Protein AF-A0A173R1U0-F1 (afdb_monomer_lite)

Structure (mmCIF, N/CA/C/O backbone):
data_AF-A0A173R1U0-F1
#
_entry.id   AF-A0A173R1U0-F1
#
loop_
_atom_site.group_PDB
_atom_site.id
_atom_site.type_symbol
_atom_site.label_atom_id
_atom_site.label_alt_id
_atom_site.label_comp_id
_atom_site.label_asym_id
_atom_site.label_entity_id
_atom_site.label_seq_id
_atom_site.pdbx_PDB_ins_code
_ato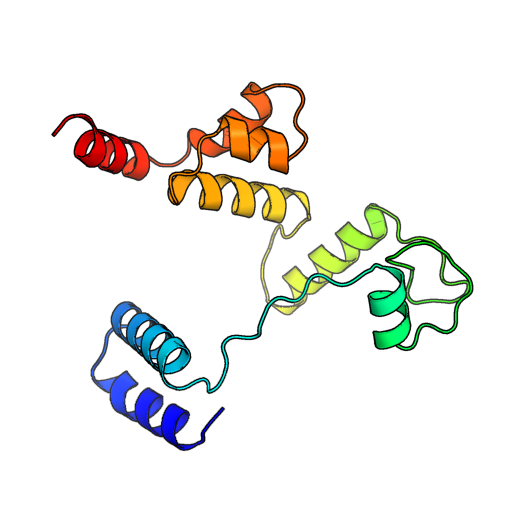m_site.Cartn_x
_atom_site.Cartn_y
_atom_site.Cartn_z
_atom_site.occupancy
_atom_site.B_iso_or_equiv
_atom_site.auth_seq_id
_atom_site.auth_comp_id
_atom_site.auth_asym_id
_atom_site.auth_atom_id
_atom_site.pdbx_PDB_model_num
ATOM 1 N N . MET A 1 1 ? 6.249 -24.683 8.677 1.00 58.09 1 MET A N 1
ATOM 2 C CA . MET A 1 1 ? 5.221 -24.486 9.720 1.00 58.09 1 MET A CA 1
ATOM 3 C C . MET A 1 1 ? 5.098 -25.834 10.394 1.00 58.09 1 MET A C 1
ATOM 5 O O . MET A 1 1 ? 4.820 -26.781 9.674 1.00 58.09 1 MET A O 1
ATOM 9 N N . ASP A 1 2 ? 5.451 -25.947 11.675 1.00 75.12 2 ASP A N 1
ATOM 10 C CA . ASP A 1 2 ? 5.502 -27.242 12.371 1.00 75.12 2 ASP A CA 1
ATOM 11 C C . ASP A 1 2 ? 4.211 -28.044 12.151 1.00 75.12 2 ASP A C 1
ATOM 13 O O . ASP A 1 2 ? 3.124 -27.517 12.382 1.00 75.12 2 ASP A O 1
ATOM 17 N N . GLU A 1 3 ? 4.305 -29.314 11.738 1.00 77.44 3 GLU A N 1
ATOM 18 C CA . GLU A 1 3 ? 3.142 -30.203 11.526 1.00 77.44 3 GLU A CA 1
ATOM 19 C C . GLU A 1 3 ? 2.225 -30.258 12.760 1.00 77.44 3 GLU A C 1
ATOM 21 O O . GLU A 1 3 ? 1.000 -30.326 12.650 1.00 77.44 3 GLU A O 1
ATOM 26 N N . LYS A 1 4 ? 2.816 -30.106 13.950 1.00 80.69 4 LYS A N 1
ATOM 27 C CA . LYS A 1 4 ? 2.103 -30.019 15.229 1.00 80.69 4 LYS A CA 1
ATOM 28 C C . LYS A 1 4 ? 1.166 -28.810 15.317 1.00 80.69 4 LYS A C 1
ATOM 30 O O . LYS A 1 4 ? 0.080 -28.931 15.872 1.00 80.69 4 LYS A O 1
ATOM 35 N N . LEU A 1 5 ? 1.544 -27.658 14.755 1.00 82.31 5 LEU A N 1
ATOM 36 C CA . LEU A 1 5 ? 0.692 -26.460 14.741 1.00 82.31 5 LEU A CA 1
ATOM 37 C C . LEU A 1 5 ? -0.537 -26.653 13.859 1.00 82.31 5 LEU A C 1
ATOM 39 O O . LEU A 1 5 ? -1.624 -26.211 14.218 1.00 82.31 5 LEU A O 1
ATOM 43 N N . VAL A 1 6 ? -0.369 -27.318 12.716 1.00 83.06 6 VAL A N 1
ATOM 44 C CA . VAL A 1 6 ? -1.478 -27.607 11.801 1.00 83.06 6 VAL A CA 1
ATOM 45 C C . VAL A 1 6 ? -2.472 -28.560 12.464 1.00 83.06 6 VAL A C 1
ATOM 47 O O . VAL A 1 6 ? -3.673 -28.315 12.396 1.00 83.06 6 VAL A O 1
ATOM 50 N N . CYS A 1 7 ? -1.981 -29.580 13.174 1.00 87.88 7 CYS A N 1
ATOM 51 C CA . CYS A 1 7 ? -2.829 -30.518 13.913 1.00 87.88 7 CYS A CA 1
ATOM 52 C C . CYS A 1 7 ? -3.652 -29.808 15.002 1.00 87.88 7 CYS A C 1
ATOM 54 O O . CYS A 1 7 ? -4.874 -29.919 15.010 1.00 87.88 7 CYS A O 1
ATOM 56 N N . ILE A 1 8 ? -3.012 -28.970 15.829 1.00 86.88 8 ILE A N 1
ATOM 57 C CA . ILE A 1 8 ? -3.696 -28.181 16.871 1.00 86.88 8 ILE A CA 1
ATOM 58 C C . ILE A 1 8 ? -4.759 -27.257 16.263 1.00 86.88 8 ILE A C 1
ATOM 60 O O . ILE A 1 8 ? -5.865 -27.151 16.784 1.00 86.88 8 ILE A O 1
ATOM 64 N N . LEU A 1 9 ? -4.443 -26.564 15.166 1.00 88.75 9 LEU A N 1
ATOM 65 C CA . LEU A 1 9 ? -5.391 -25.642 14.539 1.00 88.75 9 LEU A CA 1
ATOM 66 C C . LEU A 1 9 ? -6.599 -26.363 13.939 1.00 88.75 9 LEU A C 1
ATOM 68 O O . LEU A 1 9 ? -7.704 -25.834 14.020 1.00 88.75 9 LEU A O 1
ATOM 72 N N . ASN A 1 10 ? -6.397 -27.547 13.362 1.00 89.81 10 ASN A N 1
ATOM 73 C CA . ASN A 1 10 ? -7.486 -28.354 12.824 1.00 89.81 10 ASN A CA 1
ATOM 74 C C . ASN A 1 10 ? -8.361 -28.929 13.942 1.00 89.81 10 ASN A C 1
ATOM 76 O O . ASN A 1 10 ? -9.577 -28.828 13.854 1.00 89.81 10 ASN A O 1
ATOM 80 N N . GLU A 1 11 ? -7.764 -29.445 15.020 1.00 93.19 11 GLU A N 1
ATOM 81 C CA . GLU A 1 11 ? -8.516 -29.947 16.178 1.00 93.19 11 GLU A CA 1
ATOM 82 C C . GLU A 1 11 ? -9.333 -28.843 16.859 1.00 93.19 11 GLU A C 1
ATOM 84 O O . GLU A 1 11 ? -10.459 -29.074 17.283 1.00 93.19 11 GLU A O 1
ATOM 89 N N . MET A 1 12 ? -8.797 -27.622 16.955 1.00 93.44 12 MET A N 1
ATOM 90 C CA . MET A 1 12 ? -9.497 -26.506 17.601 1.00 93.44 12 MET A CA 1
ATOM 91 C C . MET A 1 12 ? -10.573 -25.858 16.717 1.00 93.44 12 MET A C 1
ATOM 93 O O . MET A 1 12 ? -11.418 -25.126 17.240 1.00 93.44 12 MET A O 1
ATOM 97 N N . ALA A 1 13 ? -10.570 -26.112 15.404 1.00 91.06 13 ALA A N 1
ATOM 98 C CA . ALA A 1 13 ? -11.513 -25.504 14.464 1.00 91.06 13 ALA A CA 1
ATOM 99 C C . ALA A 1 13 ? -12.974 -25.886 14.753 1.00 91.06 13 ALA A C 1
ATOM 101 O O . ALA A 1 13 ? -13.865 -25.064 14.541 1.00 91.06 13 ALA A O 1
ATOM 102 N N . ASP A 1 14 ? -13.204 -27.079 15.304 1.00 92.12 14 ASP A N 1
ATOM 103 C CA . ASP A 1 14 ? -14.541 -27.570 15.654 1.00 92.12 14 ASP A CA 1
ATOM 104 C C . ASP A 1 14 ? -15.103 -26.931 16.938 1.00 92.12 14 ASP A C 1
ATOM 106 O O . ASP A 1 14 ? -16.309 -26.973 17.184 1.00 92.12 14 ASP A O 1
ATOM 110 N N . PHE A 1 15 ? -14.250 -26.303 17.757 1.00 93.44 15 PHE A N 1
ATOM 111 C CA . PHE A 1 15 ? -14.621 -25.775 19.077 1.00 93.44 15 PHE A CA 1
ATOM 112 C C . PHE A 1 15 ? -14.594 -24.247 19.166 1.00 93.44 15 PHE A C 1
ATOM 114 O O . PHE A 1 15 ? -15.102 -23.674 20.133 1.00 93.44 15 PHE A O 1
ATOM 121 N N . LEU A 1 16 ? -13.985 -23.567 18.192 1.00 93.44 16 LEU A N 1
ATOM 122 C CA . LEU A 1 16 ? -13.717 -22.133 18.254 1.00 93.44 16 LEU A CA 1
ATOM 123 C C . LEU A 1 16 ? -14.392 -21.372 17.112 1.00 93.44 16 LEU A C 1
ATOM 125 O O . LEU A 1 16 ? -14.370 -21.769 15.951 1.00 93.44 16 LEU A O 1
ATOM 129 N N . SER A 1 17 ? -14.921 -20.188 17.426 1.00 93.62 17 SER A N 1
ATOM 130 C CA . SER A 1 17 ? -15.379 -19.251 16.396 1.00 93.62 17 SER A CA 1
ATOM 131 C C . SER A 1 17 ? -14.219 -18.774 15.514 1.00 93.62 17 SER A C 1
ATOM 133 O O . SER A 1 17 ? -13.064 -18.751 15.938 1.00 93.62 17 SER A O 1
ATOM 135 N N . ILE A 1 18 ? -14.523 -18.262 14.316 1.00 86.56 18 ILE A N 1
ATOM 136 C CA . ILE A 1 18 ? -13.520 -17.701 13.387 1.00 86.56 18 ILE A CA 1
ATOM 137 C C . ILE A 1 18 ? -12.641 -16.636 14.069 1.00 86.56 18 ILE A C 1
ATOM 139 O O . ILE A 1 18 ? -11.432 -16.576 13.843 1.00 86.56 18 ILE A O 1
ATOM 143 N N . ALA A 1 19 ? -13.229 -15.800 14.931 1.00 86.81 19 ALA A N 1
ATOM 144 C CA . ALA A 1 19 ? -12.490 -14.780 15.672 1.00 86.81 19 ALA A CA 1
ATOM 145 C C . ALA A 1 19 ? -11.521 -15.395 16.696 1.00 86.81 19 ALA A C 1
ATOM 147 O O . ALA A 1 19 ? -10.373 -14.956 16.793 1.00 86.81 19 ALA A O 1
ATOM 148 N N . GLN A 1 20 ? -11.960 -16.425 17.424 1.00 89.81 20 GLN A N 1
ATOM 149 C CA . GLN A 1 20 ? -11.126 -17.152 18.383 1.00 89.81 20 GLN A CA 1
ATOM 150 C C . GLN A 1 20 ? -10.027 -17.951 17.679 1.00 89.81 20 GLN A C 1
ATOM 152 O O . GLN A 1 20 ? -8.876 -17.869 18.097 1.00 89.81 20 GLN A O 1
ATOM 157 N N . MET A 1 21 ? -10.337 -18.621 16.565 1.00 94.00 21 MET A N 1
ATOM 158 C CA . MET A 1 21 ? -9.351 -19.323 15.740 1.00 94.00 21 MET A CA 1
ATOM 159 C C . MET A 1 21 ? -8.272 -18.383 15.216 1.00 94.00 21 MET A C 1
ATOM 161 O O . MET A 1 21 ? -7.083 -18.680 15.314 1.00 94.00 21 MET A O 1
ATOM 165 N N . LYS A 1 22 ? -8.661 -17.201 14.732 1.00 86.31 22 LYS A N 1
ATOM 166 C CA . LYS A 1 22 ? -7.706 -16.180 14.292 1.00 86.31 22 LYS A CA 1
ATOM 167 C C . LYS A 1 22 ? -6.815 -15.704 15.440 1.00 86.31 22 LYS A C 1
ATOM 169 O O . LYS A 1 22 ? -5.624 -15.475 15.235 1.00 86.31 22 LYS A O 1
ATOM 174 N N . LYS A 1 23 ? -7.375 -15.570 16.649 1.00 89.50 23 LYS A N 1
ATOM 175 C CA . LYS A 1 23 ? -6.596 -15.184 17.828 1.00 89.50 23 LYS A CA 1
ATOM 176 C C . LYS A 1 23 ? -5.640 -16.290 18.269 1.00 89.50 23 LYS A C 1
ATOM 178 O O . LYS A 1 23 ? -4.497 -15.988 18.595 1.00 89.50 23 LYS A O 1
ATOM 183 N N . LEU A 1 24 ? -6.075 -17.548 18.232 1.00 91.31 24 LEU A N 1
ATOM 184 C CA . LEU A 1 24 ? -5.236 -18.710 18.517 1.00 91.31 24 LEU A CA 1
ATOM 185 C C . LEU A 1 24 ? -4.061 -18.788 17.534 1.00 91.31 24 LEU A C 1
ATOM 187 O O . LEU A 1 24 ? -2.918 -18.884 17.967 1.00 91.31 24 LEU A O 1
ATOM 191 N N . GLN A 1 25 ? -4.320 -18.649 16.231 1.00 86.88 25 GLN A N 1
ATOM 192 C CA . GLN A 1 25 ? -3.276 -18.595 15.201 1.00 86.88 25 GLN A CA 1
ATOM 193 C C . GLN A 1 25 ? -2.252 -17.485 15.469 1.00 86.88 25 GLN A C 1
ATOM 195 O O . GLN A 1 25 ? -1.049 -17.728 15.407 1.00 86.88 25 GLN A O 1
ATOM 200 N N . GLU A 1 26 ? -2.713 -16.276 15.804 1.00 84.88 26 GLU A N 1
ATOM 201 C CA . GLU A 1 26 ? -1.843 -15.142 16.144 1.00 84.88 26 GLU A CA 1
ATOM 202 C C . GLU A 1 26 ? -0.946 -15.451 17.355 1.00 84.88 26 GLU A C 1
ATOM 204 O O . GLU A 1 26 ? 0.254 -15.174 17.330 1.00 84.88 26 GLU A O 1
ATOM 209 N N . VAL A 1 27 ? -1.519 -16.040 18.411 1.00 86.50 27 VAL A N 1
ATOM 210 C CA . VAL A 1 27 ? -0.801 -16.385 19.647 1.00 86.50 27 VAL A CA 1
ATOM 211 C C . VAL A 1 27 ? 0.218 -17.494 19.406 1.00 86.50 27 VAL A C 1
ATOM 213 O O . VAL A 1 27 ? 1.356 -17.369 19.860 1.00 86.50 27 VAL A O 1
ATOM 216 N N . LEU A 1 28 ? -0.157 -18.547 18.679 1.00 86.88 28 LEU A N 1
ATOM 217 C CA . LEU A 1 28 ? 0.743 -19.647 18.340 1.00 86.88 28 LEU A CA 1
ATOM 218 C C . LEU A 1 28 ? 1.918 -19.144 17.495 1.00 86.88 28 LEU A C 1
ATOM 220 O O . LEU A 1 28 ? 3.066 -19.391 17.847 1.00 86.88 28 LEU A O 1
ATOM 224 N N . LEU A 1 29 ? 1.655 -18.350 16.452 1.00 78.31 29 LEU A N 1
ATOM 225 C CA . LEU A 1 29 ? 2.708 -17.759 15.620 1.00 78.31 29 LEU A CA 1
ATOM 226 C C . LEU A 1 29 ? 3.675 -16.893 16.428 1.00 78.31 29 LEU A C 1
ATOM 228 O O . LEU A 1 29 ? 4.879 -16.979 16.210 1.00 78.31 29 LEU A O 1
ATOM 232 N N . LYS A 1 30 ? 3.168 -16.077 17.360 1.00 77.25 30 LYS A N 1
ATOM 233 C CA . LYS A 1 30 ? 3.992 -15.181 18.181 1.00 77.25 30 LYS A CA 1
ATOM 234 C C . LYS A 1 30 ? 4.917 -15.924 19.150 1.00 77.25 30 LYS A C 1
ATOM 236 O O . LYS A 1 30 ? 6.012 -15.439 19.400 1.00 77.25 30 LYS A O 1
ATOM 241 N N . ASN A 1 31 ? 4.459 -17.032 19.733 1.00 79.50 31 ASN A N 1
ATOM 242 C CA . ASN A 1 31 ? 5.193 -17.725 20.798 1.00 79.50 31 ASN A CA 1
ATOM 243 C C . ASN A 1 31 ? 6.008 -18.924 20.302 1.00 79.50 31 ASN A C 1
ATOM 245 O O . ASN A 1 31 ? 6.946 -19.325 20.979 1.00 79.50 31 ASN A O 1
ATOM 249 N N . LEU A 1 32 ? 5.633 -19.510 19.161 1.00 76.44 32 LEU A N 1
ATOM 250 C CA . LEU A 1 32 ? 6.228 -20.748 18.652 1.00 76.44 32 LEU A CA 1
ATOM 251 C C . LEU A 1 32 ? 6.990 -20.561 17.336 1.00 76.44 32 LEU A C 1
ATOM 253 O O . LEU A 1 32 ? 7.707 -21.470 16.934 1.00 76.44 32 LEU A O 1
ATOM 257 N N . SER A 1 33 ? 6.883 -19.408 16.661 1.00 70.06 33 SER A N 1
ATOM 258 C CA . SER A 1 33 ? 7.848 -19.096 15.597 1.00 70.06 33 SER A CA 1
ATOM 259 C C . SER A 1 33 ? 9.166 -18.732 16.263 1.00 70.06 33 SER A C 1
ATOM 261 O O . SER A 1 33 ? 9.242 -17.714 16.948 1.00 70.06 33 SER A O 1
ATOM 263 N N . SER A 1 34 ? 10.180 -19.573 16.069 1.00 60.50 34 SER A N 1
ATOM 264 C CA . SER A 1 34 ? 11.459 -19.511 16.781 1.00 60.50 34 SER A CA 1
ATOM 265 C C . SER A 1 34 ? 12.201 -18.183 16.646 1.00 60.50 34 SER A C 1
ATOM 267 O O . SER A 1 34 ? 12.991 -17.861 17.513 1.00 60.50 34 SER A O 1
ATOM 269 N N . GLU A 1 35 ? 11.905 -17.371 15.639 1.00 59.38 35 GLU A N 1
ATOM 270 C CA . GLU A 1 35 ? 12.370 -15.995 15.519 1.00 59.38 35 GLU A CA 1
ATOM 271 C C . GLU A 1 35 ? 11.272 -15.224 14.786 1.00 59.38 35 GLU A C 1
ATOM 273 O O . GLU A 1 35 ? 10.889 -15.568 13.664 1.00 59.38 35 GLU A O 1
ATOM 278 N N . ALA A 1 36 ? 10.732 -14.166 15.396 1.00 58.34 36 ALA A N 1
ATOM 279 C CA . ALA A 1 36 ? 10.095 -13.143 14.577 1.00 58.34 36 ALA A CA 1
ATOM 280 C C . ALA A 1 36 ? 11.185 -12.630 13.621 1.00 58.34 36 ALA A C 1
ATOM 282 O O . ALA A 1 36 ? 12.270 -12.322 14.116 1.00 58.34 36 ALA A O 1
ATOM 283 N N . PRO A 1 37 ? 10.944 -12.543 12.298 1.00 61.16 37 PRO A N 1
ATOM 284 C CA . PRO A 1 37 ? 11.978 -12.107 11.370 1.00 61.16 37 PRO A CA 1
ATOM 285 C C . PRO A 1 37 ? 12.522 -10.764 11.851 1.00 61.16 37 PRO A C 1
ATOM 287 O O . PRO A 1 37 ? 11.774 -9.778 11.920 1.00 61.16 37 PRO A O 1
ATOM 290 N N . GLN A 1 38 ? 13.798 -10.744 12.248 1.00 61.75 38 GLN A N 1
ATOM 291 C CA . GLN A 1 38 ? 14.460 -9.507 12.622 1.00 61.75 38 GLN A CA 1
ATOM 292 C C . GLN A 1 38 ? 14.462 -8.626 11.379 1.00 61.75 38 GLN A C 1
ATOM 294 O O . GLN A 1 38 ? 14.969 -8.989 10.320 1.00 61.75 38 GLN A O 1
ATOM 299 N N . ARG A 1 39 ? 13.783 -7.482 11.478 1.00 66.94 39 ARG A N 1
ATOM 300 C CA . ARG A 1 39 ? 13.765 -6.507 10.394 1.00 66.94 39 ARG A CA 1
ATOM 301 C C . ARG A 1 39 ? 15.099 -5.794 10.410 1.00 66.94 39 ARG A C 1
ATOM 303 O O . ARG A 1 39 ? 15.280 -4.850 11.173 1.00 66.94 39 ARG A O 1
ATOM 310 N N . GLU A 1 40 ? 16.009 -6.252 9.573 1.00 75.38 40 GLU A N 1
ATOM 311 C CA . GLU A 1 40 ? 17.260 -5.554 9.344 1.00 75.38 40 GLU A CA 1
ATOM 312 C C . GLU A 1 40 ? 17.060 -4.460 8.298 1.00 75.38 40 GLU A C 1
ATOM 314 O O . GLU A 1 40 ? 16.399 -4.643 7.270 1.00 75.38 40 GLU A O 1
ATOM 319 N N . GLN A 1 41 ? 17.618 -3.287 8.579 1.00 80.12 41 GLN A N 1
ATOM 320 C CA . GLN A 1 41 ? 17.705 -2.225 7.591 1.00 80.12 41 GLN A CA 1
ATOM 321 C C . GLN A 1 41 ? 18.739 -2.652 6.546 1.00 80.12 41 GLN A C 1
ATOM 323 O O . GLN A 1 41 ? 19.902 -2.854 6.880 1.00 80.12 41 GLN A O 1
ATOM 328 N N . THR A 1 42 ? 18.328 -2.767 5.285 1.00 81.50 42 THR A N 1
ATOM 329 C CA . THR A 1 42 ? 19.233 -3.111 4.181 1.00 81.50 42 THR A CA 1
ATOM 330 C C . THR A 1 42 ? 19.323 -1.972 3.172 1.00 81.50 42 THR A C 1
ATOM 332 O O . THR A 1 42 ? 18.397 -1.159 3.059 1.00 81.50 42 THR A O 1
ATOM 335 N N . SER A 1 43 ? 20.445 -1.885 2.458 1.00 85.94 43 SER A N 1
ATOM 336 C CA . SER A 1 43 ? 20.623 -0.903 1.390 1.00 85.94 43 SER A CA 1
ATOM 337 C C . SER A 1 43 ? 19.943 -1.378 0.101 1.00 85.94 43 SER A C 1
ATOM 339 O O . SER A 1 43 ? 19.694 -2.570 -0.102 1.00 85.94 43 SER A O 1
ATOM 341 N N . ASN A 1 44 ? 19.666 -0.441 -0.807 1.00 83.75 44 ASN A N 1
ATOM 342 C CA . ASN A 1 44 ? 19.136 -0.788 -2.126 1.00 83.75 44 ASN A CA 1
ATOM 343 C C . ASN A 1 44 ? 20.114 -1.675 -2.912 1.00 83.75 44 ASN A C 1
ATOM 345 O O . ASN A 1 44 ? 19.672 -2.587 -3.596 1.00 83.75 44 ASN A O 1
ATOM 349 N N . GLU A 1 45 ? 21.423 -1.456 -2.782 1.00 80.75 45 GLU A N 1
ATOM 350 C CA . GLU A 1 45 ? 22.455 -2.271 -3.439 1.00 80.75 45 GLU A CA 1
ATOM 351 C C . GLU A 1 45 ? 22.387 -3.727 -2.975 1.00 80.75 45 GLU A C 1
ATOM 353 O O . GLU A 1 45 ? 22.349 -4.649 -3.788 1.00 80.75 45 GLU A O 1
ATOM 358 N N . THR A 1 46 ? 22.275 -3.940 -1.662 1.00 81.69 46 THR A N 1
ATOM 359 C CA . THR A 1 46 ? 22.114 -5.279 -1.096 1.00 81.69 46 THR A CA 1
ATOM 360 C C . THR A 1 46 ? 20.823 -5.934 -1.590 1.00 81.69 46 THR A C 1
ATOM 362 O O . THR A 1 46 ? 20.849 -7.092 -2.000 1.00 81.69 46 THR A O 1
ATOM 365 N N . TYR A 1 47 ? 19.706 -5.197 -1.636 1.00 80.94 47 TYR A N 1
ATOM 366 C CA . TYR A 1 47 ? 18.443 -5.711 -2.177 1.00 80.94 47 TYR A CA 1
ATOM 367 C C . TYR A 1 47 ? 18.554 -6.151 -3.646 1.00 80.94 47 TYR A C 1
ATOM 369 O O . TYR A 1 47 ? 17.985 -7.177 -4.028 1.00 80.94 47 TYR A O 1
ATOM 377 N N . LEU A 1 48 ? 19.279 -5.398 -4.476 1.00 78.06 48 LEU A N 1
ATOM 378 C CA . LEU A 1 48 ? 19.482 -5.731 -5.889 1.00 78.06 48 LEU A CA 1
ATOM 379 C C . LEU A 1 48 ? 20.300 -7.017 -6.056 1.00 78.06 48 LEU A C 1
ATOM 381 O O . LEU A 1 48 ? 19.926 -7.875 -6.858 1.00 78.06 48 LEU A O 1
ATOM 385 N N . ASN A 1 49 ? 21.341 -7.187 -5.240 1.00 75.75 49 ASN A N 1
ATOM 386 C CA . ASN A 1 49 ? 22.205 -8.367 -5.271 1.00 75.75 49 ASN A CA 1
ATOM 387 C C . ASN A 1 49 ? 21.480 -9.642 -4.810 1.00 75.75 49 ASN A C 1
ATOM 389 O O . ASN A 1 49 ? 21.701 -10.712 -5.371 1.00 75.75 49 ASN A O 1
ATOM 393 N N . ILE A 1 50 ? 20.575 -9.532 -3.829 1.00 72.69 50 ILE A N 1
ATOM 394 C CA . ILE A 1 50 ? 19.779 -10.670 -3.334 1.00 72.69 50 ILE A CA 1
ATOM 395 C C . ILE A 1 50 ? 18.858 -11.233 -4.424 1.00 72.69 50 ILE A C 1
ATOM 397 O O . ILE A 1 50 ? 18.626 -12.437 -4.474 1.00 72.69 50 ILE A O 1
ATOM 401 N N . ASN A 1 51 ? 18.331 -10.379 -5.303 1.00 68.75 51 ASN A N 1
ATOM 402 C CA . ASN A 1 51 ? 17.346 -10.785 -6.307 1.00 68.75 51 ASN A CA 1
ATOM 403 C C . ASN A 1 51 ? 17.965 -11.252 -7.635 1.00 68.75 51 ASN A C 1
ATOM 405 O O . ASN A 1 51 ? 17.234 -11.375 -8.616 1.00 68.75 51 ASN A O 1
ATOM 409 N N . SER A 1 52 ? 19.283 -11.491 -7.682 1.00 69.94 52 SER A N 1
ATOM 410 C CA . SER A 1 52 ? 19.992 -11.956 -8.885 1.00 69.94 52 SER A CA 1
ATOM 411 C C . SER A 1 52 ? 19.622 -11.141 -10.130 1.00 69.94 52 SER A C 1
ATOM 413 O O . SER A 1 52 ? 19.294 -11.695 -11.181 1.00 69.94 52 SER A O 1
ATOM 415 N N . ARG A 1 53 ? 19.595 -9.809 -10.009 1.00 75.69 53 ARG A N 1
ATOM 416 C CA . ARG A 1 53 ? 19.397 -8.941 -11.172 1.00 75.69 53 ARG A CA 1
ATOM 417 C C . ARG A 1 53 ? 20.652 -8.966 -12.041 1.00 75.69 53 ARG A C 1
ATOM 419 O O . ARG A 1 53 ? 21.759 -8.865 -11.527 1.00 75.69 53 ARG A O 1
ATOM 426 N N . HIS A 1 54 ? 20.450 -9.123 -13.347 1.00 78.19 54 HIS A N 1
ATOM 427 C CA . HIS A 1 54 ? 21.513 -9.212 -14.358 1.00 78.19 54 HIS A CA 1
ATOM 428 C C . HIS A 1 54 ? 21.483 -8.021 -15.328 1.00 78.19 54 HIS A C 1
ATOM 430 O O . HIS A 1 54 ? 22.073 -8.078 -16.402 1.00 78.19 54 HIS A O 1
ATOM 436 N N . ASP A 1 55 ? 20.725 -6.983 -14.988 1.00 86.00 55 ASP A N 1
ATOM 437 C CA . ASP A 1 55 ? 20.591 -5.770 -15.780 1.00 86.00 55 ASP A CA 1
ATOM 438 C C . ASP A 1 55 ? 21.412 -4.623 -15.172 1.00 86.00 55 ASP A C 1
ATOM 440 O O . ASP A 1 55 ? 21.654 -4.598 -13.965 1.00 86.00 55 ASP A O 1
ATOM 444 N N . ASP A 1 56 ? 21.785 -3.648 -16.002 1.00 85.94 56 ASP A N 1
ATOM 445 C CA . ASP A 1 56 ? 22.617 -2.506 -15.597 1.00 85.94 56 ASP A CA 1
ATOM 446 C C . ASP A 1 56 ? 21.788 -1.281 -15.142 1.00 85.94 56 ASP A C 1
ATOM 448 O O . ASP A 1 56 ? 22.301 -0.162 -15.042 1.00 85.94 56 ASP A O 1
ATOM 452 N N . ASN A 1 57 ? 20.479 -1.435 -14.894 1.00 88.12 57 ASN A N 1
ATOM 453 C CA . ASN A 1 57 ? 19.599 -0.307 -14.591 1.00 88.12 57 ASN A CA 1
ATOM 454 C C . ASN A 1 57 ? 19.633 0.070 -13.094 1.00 88.12 57 ASN A C 1
ATOM 456 O O . ASN A 1 57 ? 19.232 -0.734 -12.244 1.00 88.12 57 ASN A O 1
ATOM 460 N N . PRO A 1 58 ? 19.956 1.331 -12.734 1.00 87.62 58 PRO A N 1
ATOM 461 C CA . PRO A 1 58 ? 20.048 1.760 -11.334 1.00 87.62 58 PRO A CA 1
ATOM 462 C C . PRO A 1 58 ? 18.691 1.869 -10.613 1.00 87.62 58 PRO A C 1
ATOM 464 O O . PRO A 1 58 ? 18.634 2.156 -9.416 1.00 87.62 58 PRO A O 1
ATOM 467 N N . ALA A 1 59 ? 17.560 1.726 -11.311 1.00 90.50 59 ALA A N 1
ATOM 468 C CA . ALA A 1 59 ? 16.246 1.739 -10.676 1.00 90.50 59 ALA A CA 1
ATOM 469 C C . ALA A 1 59 ? 16.074 0.536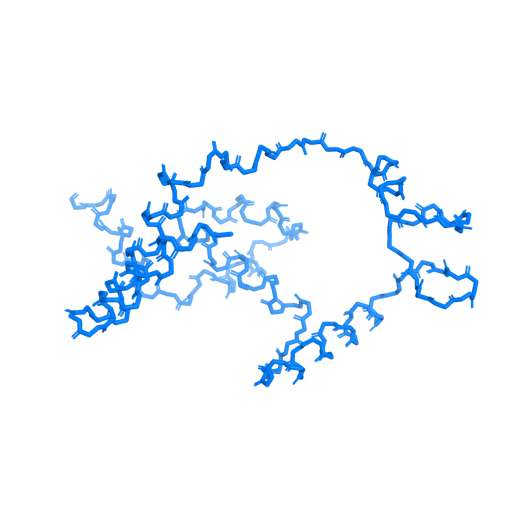 -9.736 1.00 90.50 59 ALA A C 1
ATOM 471 O O . ALA A 1 59 ? 16.343 -0.585 -10.138 1.00 90.50 59 ALA A O 1
ATOM 472 N N . LEU A 1 60 ? 15.529 0.735 -8.526 1.00 88.31 60 LEU A N 1
ATOM 473 C CA . LEU A 1 60 ? 15.258 -0.368 -7.585 1.00 88.31 60 LEU A CA 1
ATOM 474 C C . LEU A 1 60 ? 14.294 -1.421 -8.163 1.00 88.31 60 LEU A C 1
ATOM 476 O O . LEU A 1 60 ? 14.468 -2.616 -7.944 1.00 88.31 60 LEU A O 1
ATOM 480 N N . PHE A 1 61 ? 13.299 -0.961 -8.927 1.00 90.25 61 PHE A N 1
ATOM 481 C CA . PHE A 1 61 ? 12.333 -1.804 -9.626 1.00 90.25 61 PHE A CA 1
ATOM 482 C C . PHE A 1 61 ? 12.394 -1.548 -11.132 1.00 90.25 61 PHE A C 1
ATOM 484 O O . PHE A 1 61 ? 12.213 -0.411 -11.589 1.00 90.25 61 PHE A O 1
ATOM 491 N N . THR A 1 62 ? 12.591 -2.619 -11.888 1.00 91.44 62 THR A N 1
ATOM 492 C CA . THR A 1 62 ? 12.615 -2.640 -13.351 1.00 91.44 62 THR A CA 1
ATOM 493 C C . THR A 1 62 ? 11.435 -3.421 -13.917 1.00 91.44 62 THR A C 1
ATOM 495 O O . THR A 1 62 ? 10.660 -4.061 -13.200 1.00 91.44 62 THR A O 1
ATOM 498 N N . THR A 1 63 ? 11.236 -3.285 -15.221 1.00 91.25 63 THR A N 1
ATOM 499 C CA . THR A 1 63 ? 10.355 -4.153 -16.002 1.00 91.25 63 THR A CA 1
ATOM 500 C C . THR A 1 63 ? 10.919 -5.575 -16.051 1.00 91.25 63 THR A C 1
ATOM 502 O O . THR A 1 63 ? 12.083 -5.793 -15.737 1.00 91.25 63 THR A O 1
ATOM 505 N N . LEU A 1 64 ? 10.073 -6.554 -16.375 1.00 85.81 64 LEU A N 1
ATOM 506 C CA . LEU A 1 64 ? 10.461 -7.971 -16.400 1.00 85.81 64 LEU A CA 1
ATOM 507 C C . LEU A 1 64 ? 11.052 -8.414 -17.738 1.00 85.81 64 LEU A C 1
ATOM 509 O O . LEU A 1 64 ? 11.623 -9.495 -17.805 1.00 85.81 64 LEU A O 1
ATOM 513 N N . ASP A 1 65 ? 10.892 -7.601 -18.777 1.00 87.12 65 ASP A N 1
ATOM 514 C CA . ASP A 1 65 ? 11.331 -7.913 -20.128 1.00 87.12 65 ASP A CA 1
ATOM 515 C C . ASP A 1 65 ? 12.534 -7.041 -20.479 1.00 87.12 65 ASP A C 1
ATOM 517 O O . ASP A 1 65 ? 12.605 -5.874 -20.081 1.00 87.12 65 ASP A O 1
ATOM 521 N N . ALA A 1 66 ? 13.470 -7.595 -21.252 1.00 86.00 66 ALA A N 1
ATOM 522 C CA . ALA A 1 66 ? 14.582 -6.828 -21.796 1.00 86.00 66 ALA A CA 1
ATOM 523 C C . ALA A 1 66 ? 14.051 -5.606 -22.587 1.00 86.00 66 ALA A C 1
ATOM 525 O O . ALA A 1 66 ? 13.076 -5.742 -23.331 1.00 86.00 66 ALA A O 1
ATOM 526 N N . PRO A 1 67 ? 14.667 -4.417 -22.453 1.00 90.56 67 PRO A N 1
ATOM 527 C CA . PRO A 1 67 ? 15.967 -4.152 -21.829 1.00 90.56 67 PRO A CA 1
ATOM 528 C C . PRO A 1 67 ? 15.924 -3.848 -20.313 1.00 90.56 67 PRO A C 1
ATOM 530 O O . PRO A 1 67 ? 16.862 -3.256 -19.792 1.00 90.56 67 PRO A O 1
ATOM 533 N N . TYR A 1 68 ? 14.872 -4.254 -19.590 1.00 91.19 68 TYR A N 1
ATOM 534 C CA . TYR A 1 68 ? 14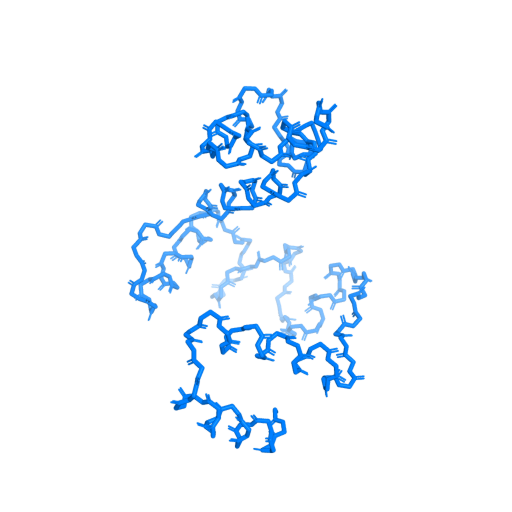.717 -4.065 -18.138 1.00 91.19 68 TYR A CA 1
ATOM 535 C C . TYR A 1 68 ? 14.716 -2.588 -17.715 1.00 91.19 68 TYR A C 1
ATOM 537 O O . TYR A 1 68 ? 15.385 -2.157 -16.775 1.00 91.19 68 TYR A O 1
ATOM 545 N N . ASP A 1 69 ? 13.911 -1.779 -18.402 1.00 92.69 69 ASP A N 1
ATOM 546 C CA . ASP A 1 69 ? 13.752 -0.359 -18.091 1.00 92.69 69 ASP A CA 1
ATOM 547 C C . ASP A 1 69 ? 13.147 -0.114 -16.703 1.00 92.69 69 ASP A C 1
ATOM 549 O O . ASP A 1 69 ? 12.474 -0.975 -16.128 1.00 92.69 69 ASP A O 1
ATOM 553 N N . ARG A 1 70 ? 13.302 1.114 -16.188 1.00 93.69 70 ARG A N 1
ATOM 554 C CA . ARG A 1 70 ? 12.661 1.563 -14.943 1.00 93.69 70 ARG A CA 1
ATOM 555 C C . ARG A 1 70 ? 11.156 1.307 -14.996 1.00 93.69 70 ARG A C 1
ATOM 557 O O . ARG A 1 70 ? 10.464 1.770 -15.907 1.00 93.69 70 ARG A O 1
ATOM 564 N N . LEU A 1 71 ? 10.630 0.655 -13.961 1.00 94.44 71 LEU A N 1
ATOM 565 C CA . LEU A 1 71 ? 9.204 0.370 -13.874 1.00 94.44 71 LEU A CA 1
ATOM 566 C C . LEU A 1 71 ? 8.387 1.672 -13.795 1.00 94.44 71 LEU A C 1
ATOM 568 O O . LEU A 1 71 ? 8.560 2.489 -12.888 1.00 94.44 71 LEU A O 1
ATOM 572 N N . LYS A 1 72 ? 7.471 1.858 -14.750 1.00 95.19 72 LYS A N 1
ATOM 573 C CA . LYS A 1 72 ? 6.554 3.008 -14.792 1.00 95.19 72 LYS A CA 1
ATOM 574 C C . LYS A 1 72 ? 5.386 2.825 -13.819 1.00 95.19 72 LYS A C 1
ATOM 576 O O . LYS A 1 72 ? 5.024 1.703 -13.463 1.00 95.19 72 LYS A O 1
ATOM 581 N N . ILE A 1 73 ? 4.725 3.933 -13.470 1.00 94.81 73 ILE A N 1
ATOM 582 C CA . ILE A 1 73 ? 3.522 3.939 -12.615 1.00 94.81 73 ILE A CA 1
ATOM 583 C C . ILE A 1 73 ? 2.435 3.017 -13.185 1.00 94.81 73 ILE A C 1
ATOM 585 O O . ILE A 1 73 ? 1.864 2.212 -12.452 1.00 94.81 73 ILE A O 1
ATOM 589 N N . SER A 1 74 ? 2.194 3.088 -14.497 1.00 94.81 74 SER A N 1
ATOM 590 C CA . SER A 1 74 ? 1.231 2.224 -15.185 1.00 94.81 74 SER A CA 1
ATOM 591 C C . SER A 1 74 ? 1.575 0.742 -15.038 1.00 94.81 74 SER A C 1
ATOM 593 O O . SER A 1 74 ? 0.683 -0.071 -14.818 1.00 94.81 74 SER A O 1
ATOM 595 N N . GLY A 1 75 ? 2.865 0.394 -15.079 1.00 94.69 75 GLY A N 1
ATOM 596 C CA . GLY A 1 75 ? 3.345 -0.963 -14.827 1.00 94.69 75 GLY A CA 1
ATOM 597 C C . GLY A 1 75 ? 2.964 -1.438 -13.428 1.00 94.69 75 GLY A C 1
ATOM 598 O O . GLY A 1 75 ? 2.322 -2.473 -13.288 1.00 94.69 75 GLY A O 1
ATOM 599 N N . VAL A 1 76 ? 3.258 -0.646 -12.392 1.00 94.94 76 VAL A N 1
ATOM 600 C CA . VAL A 1 76 ? 2.853 -0.960 -11.007 1.00 94.94 76 VAL A CA 1
ATOM 601 C C . VAL A 1 76 ? 1.338 -1.160 -10.909 1.00 94.94 76 VAL A C 1
ATOM 603 O O . VAL A 1 76 ? 0.871 -2.121 -10.298 1.00 94.94 76 VAL A O 1
ATOM 606 N N . GLU A 1 77 ? 0.557 -0.275 -11.524 1.00 95.56 77 GLU A N 1
ATOM 607 C CA . GLU A 1 77 ? -0.902 -0.341 -11.492 1.00 95.56 77 GLU A CA 1
ATOM 608 C C . GLU A 1 77 ? -1.453 -1.608 -12.160 1.00 95.56 77 GLU A C 1
ATOM 610 O O . GLU A 1 77 ? -2.317 -2.272 -11.581 1.00 95.56 77 GLU A O 1
ATOM 615 N N . ILE A 1 78 ? -0.930 -1.973 -13.335 1.00 94.50 78 ILE A N 1
ATOM 616 C CA . ILE A 1 78 ? -1.295 -3.202 -14.051 1.00 94.50 78 ILE A CA 1
ATOM 617 C C . ILE A 1 78 ? -1.006 -4.419 -13.174 1.00 94.50 78 ILE A C 1
ATOM 619 O O . ILE A 1 78 ? -1.906 -5.222 -12.932 1.00 94.50 78 ILE A O 1
ATOM 623 N N . ARG A 1 79 ? 0.205 -4.516 -12.615 1.00 93.75 79 ARG A N 1
ATOM 624 C CA . ARG A 1 79 ? 0.627 -5.661 -11.792 1.00 93.75 79 ARG A CA 1
ATOM 625 C C . ARG A 1 79 ? -0.225 -5.804 -10.533 1.00 93.75 79 ARG A C 1
ATOM 627 O O . ARG A 1 79 ? -0.670 -6.899 -10.199 1.00 93.75 79 ARG A O 1
ATOM 634 N N . VAL A 1 80 ? -0.520 -4.695 -9.856 1.00 95.56 80 VAL A N 1
ATOM 635 C CA . VAL A 1 80 ? -1.393 -4.684 -8.673 1.00 95.56 80 VAL A CA 1
ATOM 636 C C . VAL A 1 80 ? -2.826 -5.102 -9.028 1.00 95.56 80 VAL A C 1
ATOM 638 O O . VAL A 1 80 ? -3.453 -5.855 -8.279 1.00 95.56 80 VAL A O 1
ATOM 641 N N . ARG A 1 81 ? -3.343 -4.666 -10.181 1.00 95.31 81 ARG A N 1
ATOM 642 C CA . ARG A 1 81 ? -4.672 -5.053 -10.669 1.00 95.31 81 ARG A CA 1
ATOM 643 C C . ARG A 1 81 ? -4.736 -6.537 -11.035 1.00 95.31 81 ARG A C 1
ATOM 645 O O . ARG A 1 81 ? -5.712 -7.198 -10.691 1.00 95.31 81 ARG A O 1
ATOM 652 N N . GLU A 1 82 ? -3.710 -7.067 -11.697 1.00 95.06 82 GLU A N 1
ATOM 653 C CA . GLU A 1 82 ? -3.581 -8.495 -12.015 1.00 95.06 82 GLU A CA 1
ATOM 654 C C . GLU A 1 82 ? -3.563 -9.357 -10.755 1.00 95.06 82 GLU A C 1
ATOM 656 O O . GLU A 1 82 ? -4.288 -10.346 -10.682 1.00 95.06 82 GLU A O 1
ATOM 661 N N . LEU A 1 83 ? -2.784 -8.964 -9.742 1.00 95.81 83 LEU A N 1
ATOM 662 C CA . LEU A 1 83 ? -2.765 -9.650 -8.451 1.00 95.81 83 LEU A CA 1
ATOM 663 C C . LEU A 1 83 ? -4.151 -9.657 -7.805 1.00 95.81 83 LEU A C 1
ATOM 665 O O . LEU A 1 83 ? -4.588 -10.708 -7.351 1.00 95.81 83 LEU A O 1
ATOM 669 N N . GLY A 1 84 ? -4.865 -8.526 -7.833 1.00 96.25 84 GLY A N 1
ATOM 670 C CA . GLY A 1 84 ? -6.253 -8.450 -7.374 1.00 96.25 84 GLY A CA 1
ATOM 671 C C . GLY A 1 8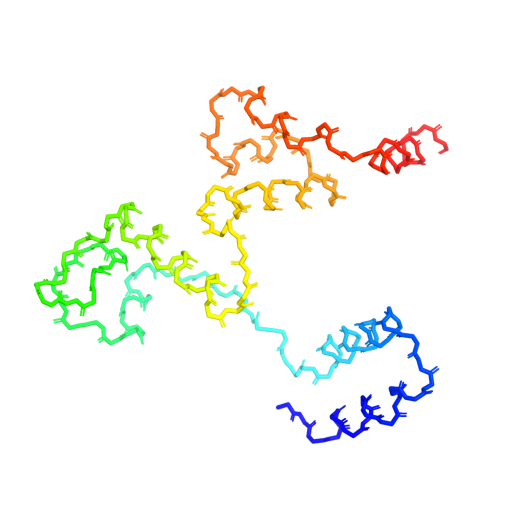4 ? -7.169 -9.440 -8.096 1.00 96.25 84 GLY A C 1
ATOM 672 O O . GLY A 1 84 ? -7.891 -10.188 -7.443 1.00 96.25 84 GLY A O 1
ATOM 673 N N . ARG A 1 85 ? -7.079 -9.521 -9.431 1.00 95.62 85 ARG A N 1
ATOM 674 C CA . ARG A 1 85 ? -7.854 -10.484 -10.235 1.00 95.62 85 ARG A CA 1
ATOM 675 C C . ARG A 1 85 ? -7.548 -11.935 -9.863 1.00 95.62 85 ARG A C 1
ATOM 677 O O . ARG A 1 85 ? -8.480 -12.718 -9.729 1.00 95.62 85 ARG A O 1
ATOM 684 N N . LYS A 1 86 ? -6.274 -12.287 -9.646 1.00 97.19 86 LYS A N 1
ATOM 685 C CA . LYS A 1 86 ? -5.858 -13.652 -9.261 1.00 97.19 86 LYS A CA 1
ATOM 686 C C . LYS A 1 86 ? -6.487 -14.128 -7.952 1.00 97.19 86 LYS A C 1
ATOM 688 O O . LYS A 1 86 ? -6.726 -15.317 -7.795 1.00 97.19 86 LYS A O 1
ATOM 693 N N . ILE A 1 87 ? -6.760 -13.208 -7.030 1.00 96.69 87 ILE A N 1
ATOM 694 C CA . ILE A 1 87 ? -7.393 -13.504 -5.737 1.00 96.69 87 ILE A CA 1
ATOM 695 C C . ILE A 1 87 ? -8.879 -13.117 -5.704 1.00 96.69 87 ILE A C 1
ATOM 697 O O . ILE A 1 87 ? -9.451 -12.982 -4.627 1.00 96.69 87 ILE A O 1
ATOM 701 N N . SER A 1 88 ? -9.506 -12.912 -6.870 1.00 95.81 88 SER A N 1
ATOM 702 C CA . SER A 1 88 ? -10.917 -12.515 -7.008 1.0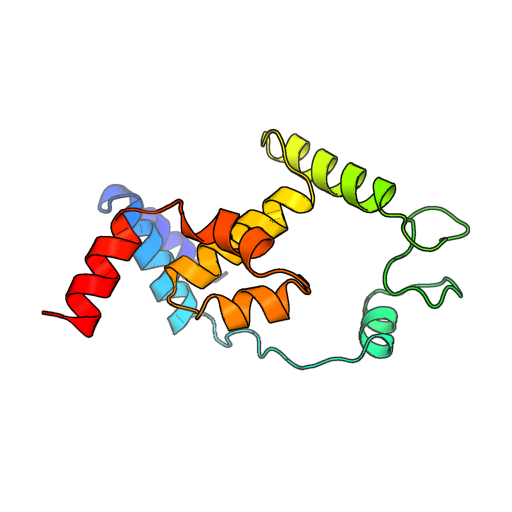0 95.81 88 SER A CA 1
ATOM 703 C C . SER A 1 88 ? -11.297 -11.253 -6.217 1.00 95.81 88 SER A C 1
ATOM 705 O O . SER A 1 88 ? -12.419 -11.107 -5.739 1.00 95.81 88 SER A O 1
ATOM 707 N N . MET A 1 89 ? -10.358 -10.314 -6.073 1.00 94.12 89 MET A N 1
ATOM 708 C CA . MET A 1 89 ? -10.587 -9.021 -5.436 1.00 94.12 89 MET A CA 1
ATOM 709 C C . MET A 1 89 ? -10.700 -7.908 -6.474 1.00 94.12 89 MET A C 1
ATOM 711 O O . MET A 1 89 ? -9.780 -7.633 -7.249 1.00 94.12 89 MET A O 1
ATOM 715 N N . GLU A 1 90 ? -11.811 -7.183 -6.421 1.00 90.69 90 GLU A N 1
ATOM 716 C CA . GLU A 1 90 ? -12.055 -6.057 -7.311 1.00 90.69 90 GLU A CA 1
ATOM 717 C C . GLU A 1 90 ? -11.452 -4.736 -6.811 1.00 90.69 90 GLU A C 1
ATOM 719 O O . GLU A 1 90 ? -11.201 -4.506 -5.616 1.00 90.69 90 GLU A O 1
ATOM 724 N N . ARG A 1 91 ? -11.274 -3.810 -7.766 1.00 91.38 91 ARG A N 1
ATOM 725 C CA . ARG A 1 91 ? -10.847 -2.421 -7.526 1.00 91.38 91 ARG A CA 1
ATOM 726 C C . ARG A 1 91 ? -9.559 -2.346 -6.697 1.00 91.38 91 ARG A C 1
ATOM 728 O O . ARG A 1 91 ? -9.451 -1.541 -5.773 1.00 91.38 91 ARG A O 1
ATOM 735 N N . ILE A 1 92 ? -8.606 -3.232 -6.979 1.00 95.50 92 ILE A N 1
ATOM 736 C CA . ILE A 1 92 ? -7.279 -3.243 -6.359 1.00 95.50 92 ILE A CA 1
ATOM 737 C C . ILE A 1 92 ? -6.338 -2.397 -7.218 1.00 95.50 92 ILE A C 1
ATOM 739 O O . ILE A 1 92 ? -6.114 -2.686 -8.389 1.00 95.50 92 ILE A O 1
ATOM 743 N N . HIS A 1 93 ? -5.837 -1.311 -6.632 1.00 94.50 93 HIS A N 1
ATOM 744 C CA . HIS A 1 93 ? -4.933 -0.350 -7.266 1.00 94.50 93 HIS A CA 1
ATOM 745 C C . HIS A 1 93 ? -4.067 0.339 -6.191 1.00 94.50 93 HIS A C 1
ATOM 747 O O . HIS A 1 93 ? -4.493 0.395 -5.028 1.00 94.50 93 HIS A O 1
ATOM 753 N N . PRO A 1 94 ? -2.908 0.935 -6.531 1.00 95.50 94 PRO A N 1
ATOM 754 C CA . PRO A 1 94 ? -1.974 1.513 -5.554 1.00 95.50 94 PRO A CA 1
ATOM 755 C C . PRO A 1 94 ? -2.607 2.498 -4.560 1.00 95.50 94 PRO A C 1
ATOM 757 O O . PRO A 1 94 ? -2.330 2.443 -3.362 1.00 95.50 94 PRO A O 1
ATOM 760 N N . HIS A 1 95 ? -3.542 3.344 -5.010 1.00 93.69 95 HIS A N 1
ATOM 761 C CA . HIS A 1 95 ? -4.215 4.290 -4.117 1.00 93.69 95 HIS A CA 1
ATOM 762 C C . HIS A 1 95 ? -4.993 3.587 -2.984 1.00 93.69 95 HIS A C 1
ATOM 764 O O . HIS A 1 95 ? -5.020 4.086 -1.868 1.00 93.69 95 HIS A O 1
ATOM 770 N N . LYS A 1 96 ? -5.532 2.377 -3.200 1.00 93.00 96 LYS A N 1
ATOM 771 C CA . LYS A 1 96 ? -6.288 1.617 -2.187 1.00 93.00 96 LYS A CA 1
ATOM 772 C C . LYS A 1 96 ? -5.369 1.137 -1.070 1.00 93.00 96 LYS A C 1
ATOM 774 O O . LYS A 1 96 ? -5.744 1.239 0.090 1.00 93.00 96 LYS A O 1
ATOM 779 N N . PHE A 1 97 ? -4.145 0.721 -1.404 1.00 93.75 97 PHE A N 1
ATOM 780 C CA . PHE A 1 97 ? -3.115 0.399 -0.412 1.00 93.75 97 PHE A CA 1
ATOM 781 C C . PHE A 1 97 ? -2.758 1.620 0.435 1.00 93.75 97 PHE A C 1
ATOM 783 O O . PHE A 1 97 ? -2.709 1.507 1.658 1.00 93.75 97 PHE A O 1
ATOM 790 N N . ARG A 1 98 ? -2.590 2.795 -0.194 1.00 93.12 98 ARG A N 1
ATOM 791 C CA . ARG A 1 98 ? -2.350 4.057 0.525 1.00 93.12 98 ARG A CA 1
ATOM 792 C C . ARG A 1 98 ? -3.484 4.366 1.507 1.00 93.12 98 ARG A C 1
ATOM 794 O O . ARG A 1 98 ? -3.208 4.611 2.678 1.00 93.12 98 ARG A O 1
ATOM 801 N N . ARG A 1 99 ? -4.745 4.275 1.063 1.00 91.50 99 ARG A N 1
ATOM 802 C CA . ARG A 1 99 ? -5.923 4.459 1.933 1.00 91.50 99 ARG A CA 1
ATOM 803 C C . ARG A 1 99 ? -5.925 3.472 3.096 1.00 91.50 99 ARG A C 1
ATOM 805 O O . ARG A 1 99 ? -6.059 3.875 4.243 1.00 91.50 99 ARG A O 1
ATOM 812 N N . THR A 1 100 ? -5.745 2.181 2.811 1.00 91.69 100 THR A N 1
ATOM 813 C CA . THR A 1 100 ? -5.739 1.129 3.836 1.00 91.69 100 THR A CA 1
ATOM 814 C C . THR A 1 100 ? -4.631 1.341 4.863 1.00 91.69 100 THR A C 1
ATOM 816 O O . THR A 1 100 ? -4.873 1.147 6.050 1.00 91.69 100 THR A O 1
ATOM 819 N N . MET A 1 101 ? -3.431 1.741 4.434 1.00 94.19 101 MET A N 1
ATOM 820 C CA . MET A 1 101 ? -2.327 2.042 5.345 1.00 94.19 101 MET A CA 1
ATOM 821 C C . MET A 1 101 ? -2.649 3.247 6.235 1.00 94.19 101 MET A C 1
ATOM 823 O O . MET A 1 101 ? -2.525 3.136 7.453 1.00 94.19 101 MET A O 1
ATOM 827 N N . ALA A 1 102 ? -3.144 4.341 5.651 1.00 92.81 102 ALA A N 1
ATOM 828 C CA . ALA A 1 102 ? -3.494 5.551 6.387 1.00 92.81 102 ALA A CA 1
ATOM 829 C C . ALA A 1 102 ? -4.598 5.306 7.426 1.00 92.81 102 ALA A C 1
ATOM 831 O O . ALA A 1 102 ? -4.408 5.589 8.606 1.00 92.81 102 ALA A O 1
ATOM 832 N N . THR A 1 103 ? -5.720 4.705 7.014 1.00 89.94 103 THR A N 1
ATOM 833 C CA . THR A 1 103 ? -6.833 4.390 7.921 1.00 89.94 103 THR A CA 1
ATOM 834 C C . THR A 1 103 ? -6.388 3.451 9.041 1.00 89.94 103 THR A C 1
ATOM 836 O O . THR A 1 103 ? -6.665 3.727 10.201 1.00 89.94 103 THR A O 1
ATOM 839 N N . ARG A 1 104 ? -5.607 2.399 8.742 1.00 90.38 104 ARG A N 1
ATOM 840 C CA . ARG A 1 104 ? -5.094 1.486 9.781 1.00 90.38 104 ARG A CA 1
ATOM 841 C C . ARG A 1 104 ? -4.144 2.161 10.766 1.00 90.38 104 ARG A C 1
ATOM 843 O O . ARG A 1 104 ? -4.119 1.765 11.926 1.00 90.38 104 ARG A O 1
ATOM 850 N N . ALA A 1 105 ? -3.327 3.111 10.316 1.00 90.81 105 ALA A N 1
ATOM 851 C CA . ALA A 1 105 ? -2.441 3.855 11.204 1.00 90.81 105 ALA A CA 1
ATOM 852 C C . ALA A 1 105 ? -3.252 4.731 12.173 1.00 90.81 105 ALA A C 1
ATOM 854 O O . ALA A 1 105 ? -3.007 4.692 13.378 1.00 90.81 105 ALA A O 1
ATOM 855 N N . ILE A 1 106 ? -4.265 5.432 11.656 1.00 88.75 106 ILE A N 1
ATOM 856 C CA . ILE A 1 106 ? -5.178 6.270 12.447 1.00 88.75 106 ILE A CA 1
ATOM 857 C C . ILE A 1 106 ? -5.988 5.419 13.434 1.00 88.75 106 ILE A C 1
ATOM 859 O O . ILE A 1 106 ? -6.039 5.747 14.615 1.00 88.75 106 ILE A O 1
ATOM 863 N N . ASP A 1 107 ? -6.550 4.288 12.992 1.00 83.56 107 ASP A N 1
ATOM 864 C CA . ASP A 1 107 ? -7.295 3.352 13.852 1.00 83.56 107 ASP A CA 1
ATOM 865 C C . ASP A 1 107 ? -6.428 2.796 14.996 1.00 83.56 107 ASP A C 1
ATOM 867 O O . ASP A 1 107 ? -6.922 2.488 16.078 1.00 83.56 107 ASP A O 1
ATOM 871 N N . LYS A 1 108 ? -5.112 2.677 14.777 1.00 85.44 108 LYS A N 1
ATOM 872 C CA . LYS A 1 108 ? -4.139 2.282 15.809 1.00 85.44 108 LYS A CA 1
ATOM 873 C C . LYS A 1 108 ? -3.687 3.444 16.701 1.00 85.44 108 LYS A C 1
ATOM 875 O O . LYS A 1 108 ? -2.828 3.246 17.559 1.00 85.44 108 LYS A O 1
ATOM 880 N N . GLY A 1 109 ? -4.260 4.631 16.523 1.00 82.94 109 GLY A N 1
ATOM 881 C CA . GLY A 1 109 ? -3.991 5.816 17.329 1.00 82.94 109 GLY A CA 1
ATOM 882 C C . GLY A 1 109 ? -2.751 6.604 16.911 1.00 82.94 109 GLY A C 1
ATOM 883 O O . GLY A 1 109 ? -2.262 7.400 17.709 1.00 82.94 109 GLY A O 1
ATOM 884 N N . MET A 1 110 ? -2.219 6.397 15.700 1.00 88.75 110 MET A N 1
ATOM 885 C CA . MET A 1 110 ? -1.153 7.256 15.178 1.00 88.75 110 MET A CA 1
ATOM 886 C C . MET A 1 110 ? -1.704 8.675 14.948 1.00 88.75 110 MET A C 1
ATOM 888 O O . MET A 1 110 ? -2.721 8.807 14.260 1.00 88.75 110 MET A O 1
ATOM 892 N N . PRO A 1 111 ? -1.046 9.731 15.467 1.00 89.81 111 PRO A N 1
ATOM 893 C CA . PRO A 1 111 ? -1.422 11.114 15.188 1.00 89.81 111 PRO A CA 1
ATOM 894 C C . PRO A 1 111 ? -1.468 11.396 13.687 1.00 89.81 111 PRO A C 1
ATOM 896 O O . PRO A 1 111 ? -0.591 10.965 12.928 1.00 89.81 111 PRO A O 1
ATOM 899 N N . ILE A 1 112 ? -2.486 12.129 13.243 1.00 90.44 112 ILE A N 1
ATOM 900 C CA . ILE A 1 112 ? -2.729 12.343 11.815 1.00 90.44 112 ILE A CA 1
ATOM 901 C C . ILE A 1 112 ? -1.600 13.123 11.131 1.00 90.44 112 ILE A C 1
ATOM 903 O O . ILE A 1 112 ? -1.297 12.890 9.963 1.00 90.44 112 ILE A O 1
ATOM 907 N N . GLU A 1 113 ? -0.904 13.979 11.867 1.00 92.69 113 GLU A N 1
ATOM 908 C CA . GLU A 1 113 ? 0.255 14.740 11.409 1.00 92.69 113 GLU A CA 1
ATOM 909 C C . GLU A 1 113 ? 1.439 13.816 11.095 1.00 92.69 113 GLU A C 1
ATOM 911 O O . GLU A 1 113 ? 2.204 14.071 10.162 1.00 92.69 113 GLU A O 1
ATOM 916 N N . GLN A 1 114 ? 1.587 12.717 11.844 1.00 94.56 114 GLN A N 1
ATOM 917 C CA . GLN A 1 114 ? 2.598 11.694 11.565 1.00 94.56 114 GLN A CA 1
ATOM 918 C C . GLN A 1 114 ? 2.220 10.884 10.326 1.00 94.56 114 GLN A C 1
ATOM 920 O O . GLN A 1 114 ? 3.065 10.661 9.458 1.00 94.56 114 GLN A O 1
ATOM 925 N N . VAL A 1 115 ? 0.942 10.516 10.194 1.00 94.38 115 VAL A N 1
ATOM 926 C CA . VAL A 1 115 ? 0.428 9.844 8.992 1.00 94.38 115 VAL A CA 1
ATOM 927 C C . VAL A 1 115 ? 0.647 10.722 7.756 1.00 94.38 115 VAL A C 1
ATOM 929 O O . VAL A 1 115 ? 1.163 10.238 6.754 1.00 94.38 115 VAL A O 1
ATOM 932 N N . GLN A 1 116 ? 0.349 12.022 7.832 1.00 95.06 116 GLN A N 1
ATOM 933 C CA . GLN A 1 116 ? 0.589 12.986 6.754 1.00 95.06 116 GLN A CA 1
ATOM 934 C C . GLN A 1 116 ? 2.055 12.981 6.299 1.00 95.06 116 GLN A C 1
ATOM 936 O O . GLN A 1 116 ? 2.320 12.909 5.098 1.00 95.06 116 GLN A O 1
ATOM 941 N N . LYS A 1 117 ? 3.002 13.029 7.249 1.00 95.12 117 LYS A N 1
ATOM 942 C CA . LYS A 1 117 ? 4.444 13.002 6.952 1.00 95.12 117 LYS A CA 1
ATOM 943 C C . LYS A 1 117 ? 4.853 11.713 6.241 1.00 95.12 117 LYS A C 1
ATOM 945 O O . LYS A 1 117 ? 5.559 11.779 5.242 1.00 95.12 117 LYS A O 1
ATOM 950 N N . ILE A 1 118 ? 4.369 10.560 6.708 1.00 93.94 118 ILE A N 1
ATOM 951 C CA . ILE A 1 118 ? 4.642 9.256 6.080 1.00 93.94 118 ILE A CA 1
ATOM 952 C C . ILE A 1 118 ? 4.074 9.198 4.653 1.00 93.94 118 ILE A C 1
ATOM 954 O O . ILE A 1 118 ? 4.683 8.612 3.761 1.00 93.94 118 ILE A O 1
ATOM 958 N N . LEU A 1 119 ? 2.904 9.799 4.425 1.00 93.88 119 LEU A N 1
ATOM 959 C CA . LEU A 1 119 ? 2.261 9.831 3.111 1.00 93.88 119 LEU A CA 1
ATOM 960 C C . LEU A 1 119 ? 2.850 10.878 2.157 1.00 93.88 119 LEU A C 1
ATOM 962 O O . LEU A 1 119 ? 2.572 10.807 0.959 1.00 93.88 119 LEU A O 1
ATOM 966 N N . GLY A 1 120 ? 3.638 11.829 2.667 1.00 93.38 120 GLY A N 1
ATOM 967 C CA . GLY A 1 120 ? 4.212 12.924 1.887 1.00 93.38 120 GLY A CA 1
ATOM 968 C C . GLY A 1 120 ? 3.175 13.936 1.394 1.00 93.38 120 GLY A C 1
ATOM 969 O O . GLY A 1 120 ? 3.362 14.541 0.342 1.00 93.38 120 GLY A O 1
ATOM 970 N N . HIS A 1 121 ? 2.054 14.097 2.102 1.00 95.50 121 HIS A N 1
ATOM 971 C CA . HIS A 1 121 ? 1.038 15.082 1.732 1.00 95.50 121 HIS A CA 1
ATOM 972 C C . HIS A 1 121 ? 1.438 16.481 2.208 1.00 95.50 121 HIS A C 1
ATOM 974 O O . HIS A 1 121 ? 1.799 16.668 3.368 1.00 95.50 121 HIS A O 1
ATOM 980 N N . SER A 1 122 ? 1.330 17.468 1.319 1.00 93.75 122 SER A N 1
ATOM 981 C CA . SER A 1 122 ? 1.591 18.876 1.637 1.00 93.75 122 SER A CA 1
ATOM 982 C C . SER A 1 122 ? 0.461 19.531 2.433 1.00 93.75 122 SER A C 1
ATOM 984 O O . SER A 1 122 ? 0.715 20.444 3.212 1.00 93.75 122 SER A O 1
ATOM 986 N N . GLN A 1 123 ? -0.777 19.070 2.238 1.00 93.31 123 GLN A N 1
ATOM 987 C CA . GLN A 1 123 ? -1.972 19.597 2.893 1.00 93.31 123 GLN A CA 1
ATOM 988 C C . GLN A 1 123 ? -2.624 18.535 3.779 1.00 93.31 123 GLN A C 1
ATOM 990 O O . GLN A 1 123 ? -2.892 17.411 3.333 1.00 93.31 123 GLN A O 1
ATOM 995 N N . ILE A 1 124 ? -2.950 18.923 5.013 1.00 90.69 124 ILE A N 1
ATOM 996 C CA . ILE A 1 124 ? -3.532 18.021 6.014 1.00 90.69 124 ILE A CA 1
ATOM 997 C C . ILE A 1 124 ? -4.906 17.511 5.592 1.00 90.69 124 ILE A C 1
ATOM 999 O O . ILE A 1 124 ? -5.200 16.335 5.800 1.00 90.69 124 ILE A O 1
ATOM 1003 N N . ASP A 1 125 ? -5.680 18.331 4.881 1.00 90.88 125 ASP A N 1
ATOM 1004 C CA . ASP A 1 125 ? -7.017 17.993 4.385 1.00 90.88 125 ASP A CA 1
ATOM 1005 C C . ASP A 1 125 ? -7.020 16.731 3.515 1.00 90.88 125 ASP A C 1
ATOM 1007 O O . ASP A 1 125 ? -7.931 15.907 3.601 1.00 90.88 125 ASP A O 1
ATOM 1011 N N . THR A 1 126 ? -5.949 16.506 2.745 1.00 90.31 126 THR A N 1
ATOM 1012 C CA . THR A 1 126 ? -5.795 15.290 1.927 1.00 90.31 126 THR A CA 1
ATOM 1013 C C . THR A 1 126 ? -5.683 14.037 2.802 1.00 90.31 126 THR A C 1
ATOM 1015 O O . THR A 1 126 ? -6.168 12.965 2.444 1.00 90.31 126 THR A O 1
ATOM 1018 N N . THR A 1 127 ? -5.055 14.158 3.973 1.00 90.75 127 THR A N 1
ATOM 1019 C CA . THR A 1 127 ? -4.910 13.068 4.951 1.00 90.75 127 THR A CA 1
ATOM 1020 C C . THR A 1 127 ? -6.170 12.905 5.804 1.00 90.75 127 THR A C 1
ATOM 1022 O O . THR A 1 127 ? -6.549 11.776 6.122 1.00 90.75 127 THR A O 1
ATOM 1025 N N . MET A 1 128 ? -6.863 14.006 6.119 1.00 87.44 128 MET A N 1
ATOM 1026 C CA . MET A 1 128 ? -8.119 14.012 6.884 1.00 87.44 128 MET A CA 1
ATOM 1027 C C . MET A 1 128 ? -9.211 13.162 6.232 1.00 87.44 128 MET A C 1
ATOM 1029 O O . MET A 1 128 ? -9.986 12.523 6.945 1.00 87.44 128 MET A O 1
ATOM 1033 N N . GLN A 1 129 ? -9.217 13.042 4.899 1.00 85.56 129 GLN A N 1
ATOM 1034 C CA . GLN A 1 129 ? -10.119 12.140 4.167 1.00 85.56 129 GLN A CA 1
ATOM 1035 C C . GLN A 1 129 ? -10.058 10.677 4.652 1.00 85.56 129 GLN A C 1
ATOM 1037 O O . GLN A 1 129 ? -11.008 9.919 4.446 1.00 85.56 129 GLN A O 1
ATOM 1042 N N . TYR A 1 130 ? -8.965 10.261 5.304 1.00 83.06 130 TYR A N 1
ATOM 1043 C CA . TYR A 1 130 ? -8.810 8.916 5.866 1.00 83.06 130 TYR A CA 1
ATOM 1044 C C . TYR A 1 130 ? -9.242 8.792 7.332 1.00 83.06 130 TYR A C 1
ATOM 1046 O O . TYR A 1 130 ? -9.502 7.671 7.771 1.00 83.06 130 TYR A O 1
ATOM 1054 N N . ALA A 1 131 ? -9.337 9.902 8.073 1.00 75.00 131 ALA A N 1
ATOM 1055 C CA . ALA A 1 131 ? -9.701 9.929 9.494 1.00 75.00 131 ALA A CA 1
ATOM 1056 C C . ALA A 1 131 ? -11.214 9.939 9.740 1.00 75.00 131 ALA A C 1
ATOM 1058 O O . ALA A 1 131 ? -11.681 9.416 10.748 1.00 75.00 131 ALA A O 1
ATOM 1059 N N . ILE A 1 132 ? -11.986 10.500 8.806 1.00 66.12 132 ILE A N 1
ATOM 1060 C CA . ILE A 1 132 ? -13.437 10.737 8.946 1.00 66.12 132 ILE A CA 1
ATOM 1061 C C . ILE A 1 132 ? -14.250 9.424 9.043 1.00 66.12 132 ILE A C 1
ATOM 1063 O O . ILE A 1 132 ? -15.424 9.425 9.397 1.00 66.12 132 ILE A O 1
ATOM 1067 N N . VAL A 1 133 ? -13.637 8.274 8.755 1.00 56.59 133 VAL A N 1
ATOM 1068 C CA . VAL A 1 133 ? -14.363 7.060 8.359 1.00 56.59 133 VAL A CA 1
ATOM 1069 C C . VAL A 1 133 ? -14.806 6.166 9.531 1.00 56.59 133 VAL A C 1
ATOM 1071 O O . VAL A 1 133 ? -15.573 5.236 9.302 1.00 56.59 133 VAL A O 1
ATOM 1074 N N . ASN A 1 134 ? -14.398 6.401 10.787 1.00 57.88 134 ASN A N 1
ATOM 1075 C CA . ASN A 1 134 ? -14.654 5.413 11.849 1.00 57.88 134 ASN A CA 1
ATOM 1076 C C . ASN A 1 134 ? -15.235 5.996 13.150 1.00 57.88 134 ASN A C 1
ATOM 1078 O O . ASN A 1 134 ? -14.509 6.462 14.028 1.00 57.88 134 ASN A O 1
ATOM 1082 N N . GLN A 1 135 ? -16.558 5.875 13.327 1.00 56.28 135 GLN A N 1
ATOM 1083 C CA . GLN A 1 135 ? -17.257 6.223 14.577 1.00 56.28 135 GLN A CA 1
ATOM 1084 C C . GLN A 1 135 ? -16.726 5.451 15.805 1.00 56.28 135 GLN A C 1
ATOM 1086 O O . GLN A 1 135 ? -16.855 5.925 16.936 1.00 56.28 135 GLN A O 1
ATOM 1091 N N . ASN A 1 136 ? -16.077 4.295 15.612 1.00 59.44 136 ASN A N 1
ATOM 1092 C CA . ASN A 1 136 ? -15.455 3.551 16.711 1.00 59.44 136 ASN A CA 1
ATOM 1093 C C . ASN A 1 136 ? -14.217 4.269 17.272 1.00 59.44 136 ASN A C 1
ATOM 1095 O O . ASN A 1 136 ? -13.944 4.161 18.471 1.00 59.44 136 ASN A O 1
ATOM 1099 N N . ASN A 1 137 ? -13.508 5.051 16.449 1.00 59.94 137 ASN A N 1
ATOM 1100 C CA . ASN A 1 137 ? -12.362 5.842 16.903 1.00 59.94 137 ASN A CA 1
ATOM 1101 C C . ASN A 1 137 ? -12.815 6.980 17.815 1.00 59.94 137 ASN A C 1
ATOM 1103 O O . ASN A 1 137 ? -12.175 7.227 18.830 1.00 59.94 137 ASN A O 1
ATOM 1107 N N . VAL A 1 138 ? -13.962 7.605 17.525 1.00 62.62 138 VAL A N 1
ATOM 1108 C CA . VAL A 1 138 ? -14.542 8.649 18.386 1.00 62.62 138 VAL A CA 1
ATOM 1109 C C . VAL A 1 138 ? -14.838 8.091 19.781 1.00 62.62 138 VAL A C 1
ATOM 1111 O O . VAL A 1 138 ? -14.404 8.660 20.781 1.00 62.62 138 VAL A O 1
ATOM 1114 N N . LYS A 1 139 ? -15.498 6.926 19.859 1.00 63.53 139 LYS A N 1
ATOM 1115 C CA . LYS A 1 139 ? -15.791 6.260 21.142 1.00 63.53 139 LYS A CA 1
ATOM 1116 C C . LYS A 1 139 ? -14.524 5.837 21.893 1.00 63.53 139 LYS A C 1
ATOM 1118 O O . LYS A 1 139 ? -14.460 5.984 23.112 1.00 63.53 139 LYS A O 1
ATOM 1123 N N . THR A 1 140 ? -13.522 5.323 21.180 1.00 64.69 140 THR A N 1
ATOM 1124 C CA . THR A 1 140 ? -12.257 4.861 21.777 1.00 64.69 140 THR A CA 1
ATOM 1125 C C . THR A 1 140 ? -11.433 6.027 22.314 1.00 64.69 140 THR A C 1
ATOM 1127 O O . THR A 1 140 ? -10.965 5.971 23.449 1.00 64.69 140 THR A O 1
ATOM 1130 N N . SER A 1 141 ? -11.303 7.108 21.543 1.00 66.31 141 SER A N 1
ATOM 1131 C CA . SER A 1 141 ? -10.592 8.315 21.965 1.00 66.31 141 SER A CA 1
ATOM 1132 C C . SER A 1 141 ? -11.281 8.998 23.144 1.00 66.31 141 SER A C 1
ATOM 1134 O O . SER A 1 141 ? -10.602 9.358 24.100 1.00 66.31 141 SER A O 1
ATOM 1136 N N . HIS A 1 142 ? -12.617 9.098 23.142 1.00 70.19 142 HIS A N 1
ATOM 1137 C CA . HIS A 1 142 ? -13.360 9.619 24.293 1.00 70.19 142 HIS A CA 1
ATOM 1138 C C . HIS A 1 142 ? -13.067 8.803 25.558 1.00 70.19 142 HIS A C 1
ATOM 1140 O O . HIS A 1 142 ? -12.750 9.366 26.601 1.00 70.19 142 HIS A O 1
ATOM 1146 N N . ARG A 1 143 ? -13.108 7.467 25.471 1.00 66.12 143 ARG A N 1
ATOM 1147 C CA . ARG A 1 143 ? -12.802 6.600 26.617 1.00 66.12 143 ARG A CA 1
ATOM 1148 C C . ARG A 1 143 ? -11.351 6.732 27.094 1.00 66.12 143 ARG A C 1
ATOM 1150 O O . ARG A 1 143 ? -11.094 6.548 28.270 1.00 66.12 143 ARG A O 1
ATOM 1157 N N . LYS A 1 144 ? -10.404 7.006 26.194 1.00 69.75 144 LYS A N 1
ATOM 1158 C CA . LYS A 1 144 ? -8.974 7.070 26.524 1.00 69.75 144 LYS A CA 1
ATOM 1159 C C . LYS A 1 144 ? -8.543 8.406 27.139 1.00 69.75 144 LYS A C 1
ATOM 1161 O O . LYS A 1 144 ? -7.585 8.418 27.902 1.00 69.75 144 LYS A O 1
ATOM 1166 N N . TYR A 1 145 ? -9.189 9.510 26.761 1.00 71.94 145 TYR A N 1
ATOM 1167 C CA . TYR A 1 145 ? -8.736 10.860 27.120 1.00 71.94 145 TYR A CA 1
ATOM 1168 C C . TYR A 1 145 ? -9.719 11.659 27.984 1.00 71.94 145 TYR A C 1
ATOM 1170 O O . TYR A 1 145 ? -9.304 12.656 28.564 1.00 71.94 145 TYR A O 1
ATOM 1178 N N . ILE A 1 146 ? -10.998 11.271 28.047 1.00 73.75 146 I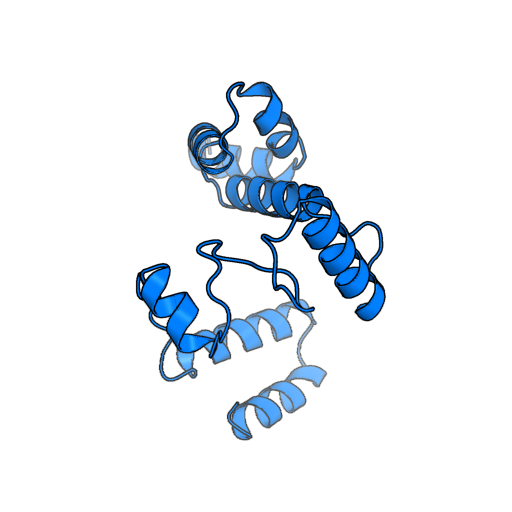LE A N 1
ATOM 1179 C CA . ILE A 1 146 ? -12.049 12.039 28.743 1.00 73.75 146 ILE A CA 1
ATOM 1180 C C . ILE A 1 146 ? -12.697 11.244 29.892 1.00 73.75 146 ILE A C 1
ATOM 1182 O O . ILE A 1 146 ? -13.178 11.863 30.837 1.00 73.75 146 ILE A O 1
ATOM 1186 N N . ALA A 1 147 ? -12.736 9.908 29.817 1.00 54.16 147 ALA A N 1
ATOM 1187 C CA . ALA A 1 147 ? -13.396 9.046 30.807 1.00 54.16 147 ALA A CA 1
ATOM 1188 C C . ALA A 1 147 ? -12.462 8.573 31.928 1.00 54.16 147 ALA A C 1
ATOM 1190 O O . ALA A 1 147 ? -11.264 8.354 31.641 1.00 54.16 147 ALA A O 1
#

Sequence (147 aa):
MDEKLVCILNEMADFLSIAQMKKLQEVLLKNLSSEAPQREQTSNETYLNINSRHDDNPALFTTLDAPYDRLKISGVEIRVRELGRKISMERIHPHKFRRTMATRAIDKGMPIEQVQKILGHSQIDTTMQYAIVNQNNVKTSHRKYIA

Foldseek 3Di:
DPPVVVVVLVVCVVPDDPVVSVVVVVVCCVPPVPDDPPDDDDDLVVQCVVVPDPAPEPASAFDPDPVGHHQDQVNQQVVQCVVCVVVVHPPGGPVVVLLVVLLVCVLVPNPLVVNCVVSVPPDSVVSVVSNVPDPVSVVVVCVVPPD

Secondary structure (DSSP, 8-state):
--HHHHHHHHHHHTTS-HHHHHHHHHHHHHHHSSS--------HHHHHHHTT--S---SSSB-SSTT-PBPPHHHHHHHHHHHHHHTT-SS--HHHHHHHHHHHHHHTT--HHHHHHHHT-SSHHHHHTTTTT-HHHHHHHHHHHT-

pLDDT: mean 84.53, std 11.33, range [54.16, 97.19]

Organism: NCBI:txid166486

Radius of gyration: 21.03 Å; chains: 1; bounding box: 40×50×53 Å

InterPro domains:
  IPR002104 Integrase, catalytic domain [PF00589] (41-135)
  IPR002104 Integrase, catalytic domain [PS51898] (1-143)
  IPR011010 DNA breaking-rejoining enzyme, catalytic core [SSF56349] (47-140)
  IPR013762 Integrase-like, catalytic domain superfamily [G3DSA:1.10.443.10] (15-145)